Protein AF-A0A7J8R559-F1 (afdb_monomer_lite)

Radius of gyration: 15.32 Å; chains: 1; bounding box: 36×31×46 Å

pLDDT: mean 84.16, std 12.12, range [44.06, 94.19]

Sequence (86 aa):
MTDDTSACRFVYICRDPKDKASVESPKKVLFLTYEDVKKEPLGCVRKVAEFLGVPFSPEEENKKTVEEIVKLCSFESLSNLDVNKS

Foldseek 3Di:
DDPPPDQAAEEAADQDPPDCCCVVCVLRYHYDYPVCCVVPVLVVQQVVCVSVVNHDDPVCVVVCVSVVVCVCPDPVNVCPDPVNPD

Organism: Gossypium davidsonii (NCBI:txid34287)

InterPro domains:
  IPR000863 Sulfotransferase domain [PF00685] (24-85)
  IPR027417 P-loop containing nucleoside triphosphate hydrolase [G3DSA:3.40.50.300] (2-86)
  IPR027417 P-loop containing nucleoside triphosphate hydrolase [SSF52540] (6-84)

Structure (mmCIF, N/CA/C/O backbone):
data_AF-A0A7J8R559-F1
#
_entry.id   AF-A0A7J8R559-F1
#
loop_
_atom_site.group_PDB
_atom_site.id
_atom_site.type_symbol
_atom_site.label_atom_id
_atom_site.label_alt_id
_atom_site.label_comp_id
_atom_site.label_asym_id
_atom_site.label_entity_id
_atom_site.label_seq_id
_atom_site.pdbx_PDB_ins_code
_atom_site.Cartn_x
_atom_site.Cartn_y
_atom_site.Cartn_z
_atom_site.occupancy
_atom_site.B_iso_or_equiv
_atom_site.auth_seq_id
_atom_site.auth_comp_id
_atom_site.auth_asym_id
_atom_site.auth_atom_id
_atom_site.pdbx_PDB_model_num
ATOM 1 N N . MET A 1 1 ? 5.253 -5.959 -30.818 1.00 44.34 1 MET A N 1
ATOM 2 C CA . MET A 1 1 ? 5.783 -7.125 -30.081 1.00 44.34 1 MET A CA 1
ATOM 3 C C . MET A 1 1 ? 6.862 -6.603 -29.146 1.00 44.34 1 MET A C 1
ATOM 5 O O . MET A 1 1 ? 7.867 -6.132 -29.646 1.00 44.34 1 MET A O 1
ATOM 9 N N . THR A 1 2 ? 6.621 -6.454 -27.849 1.00 44.06 2 THR A N 1
ATOM 10 C CA . THR A 1 2 ? 6.513 -7.552 -26.877 1.00 44.06 2 THR A CA 1
ATOM 11 C C . THR A 1 2 ? 5.272 -7.419 -25.991 1.00 44.06 2 THR A C 1
ATOM 13 O O . THR A 1 2 ? 5.077 -6.406 -25.329 1.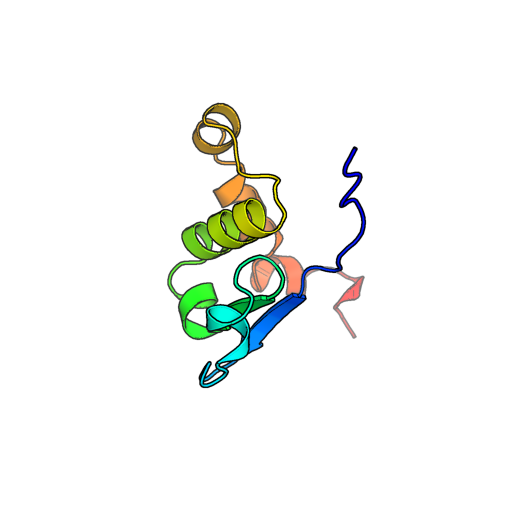00 44.06 2 THR A O 1
ATOM 16 N N . ASP A 1 3 ? 4.439 -8.456 -26.006 1.00 49.25 3 ASP A N 1
ATOM 17 C CA . ASP A 1 3 ? 3.517 -8.761 -24.915 1.00 49.25 3 ASP A CA 1
ATOM 18 C C . ASP A 1 3 ? 4.382 -9.265 -23.747 1.00 49.25 3 ASP A C 1
ATOM 20 O O . ASP A 1 3 ? 4.992 -10.326 -23.841 1.00 49.25 3 ASP A O 1
ATOM 24 N N . ASP A 1 4 ? 4.540 -8.446 -22.710 1.00 53.16 4 ASP A N 1
ATOM 25 C CA . ASP A 1 4 ? 5.245 -8.786 -21.464 1.00 53.16 4 ASP A CA 1
ATOM 26 C C . ASP A 1 4 ? 4.180 -8.881 -20.352 1.00 53.16 4 ASP A C 1
ATOM 28 O O . ASP A 1 4 ? 4.232 -8.206 -19.327 1.00 53.16 4 ASP A O 1
ATOM 32 N N . THR A 1 5 ? 3.101 -9.625 -20.619 1.00 61.78 5 THR A N 1
ATOM 33 C CA . THR A 1 5 ? 1.836 -9.479 -19.877 1.00 61.78 5 THR A CA 1
ATOM 34 C C . THR A 1 5 ? 1.700 -10.411 -18.665 1.00 61.78 5 THR A C 1
ATOM 36 O O . THR A 1 5 ? 0.655 -10.419 -18.025 1.00 61.78 5 THR A O 1
ATOM 39 N N . SER A 1 6 ? 2.708 -11.184 -18.238 1.00 66.56 6 SER A N 1
ATOM 40 C CA . SER A 1 6 ? 2.539 -12.040 -17.036 1.00 66.56 6 SER A CA 1
ATOM 41 C C . SER A 1 6 ? 3.827 -12.425 -16.303 1.00 66.56 6 SER A C 1
ATOM 43 O O . SER A 1 6 ? 4.103 -13.601 -16.074 1.00 66.56 6 SER A O 1
ATOM 45 N N . ALA A 1 7 ? 4.607 -11.443 -15.849 1.00 73.62 7 ALA A N 1
ATOM 46 C CA . ALA A 1 7 ? 5.512 -11.690 -14.727 1.00 73.62 7 ALA A CA 1
ATOM 47 C C . ALA A 1 7 ? 4.784 -11.361 -13.415 1.00 73.62 7 ALA A C 1
ATOM 49 O O . ALA A 1 7 ? 4.419 -10.208 -13.182 1.00 73.62 7 ALA A O 1
ATOM 50 N N . CYS A 1 8 ? 4.575 -12.367 -12.557 1.00 83.00 8 CYS A N 1
ATOM 51 C CA . CYS A 1 8 ? 4.073 -12.148 -11.201 1.00 83.00 8 CYS A CA 1
ATOM 52 C C . CYS A 1 8 ? 4.945 -11.108 -10.488 1.00 83.00 8 CYS A C 1
ATOM 54 O O . CYS A 1 8 ? 6.176 -11.189 -10.513 1.00 83.00 8 CYS A O 1
ATOM 56 N N . ARG A 1 9 ? 4.291 -10.139 -9.850 1.00 89.06 9 ARG A N 1
ATOM 57 C CA . ARG A 1 9 ? 4.942 -9.145 -9.003 1.00 89.06 9 ARG A CA 1
ATOM 58 C C . ARG A 1 9 ? 4.782 -9.561 -7.550 1.00 89.06 9 ARG A C 1
ATOM 60 O O . ARG A 1 9 ? 3.675 -9.866 -7.116 1.00 89.06 9 ARG A O 1
ATOM 67 N N . PHE A 1 10 ? 5.88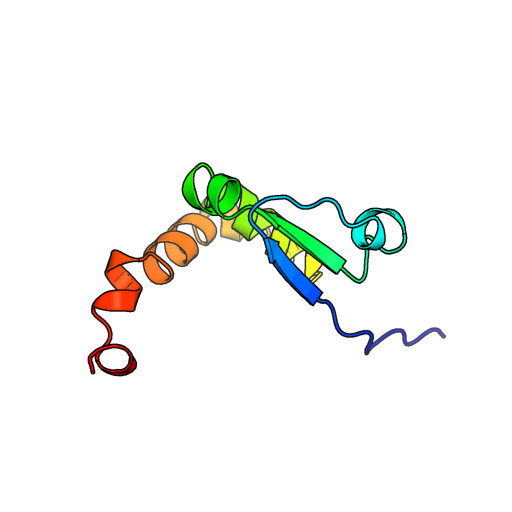0 -9.568 -6.811 1.00 88.75 10 PHE A N 1
ATOM 68 C CA . PHE A 1 10 ? 5.910 -10.000 -5.419 1.00 88.75 10 PHE A CA 1
ATOM 69 C C . PHE A 1 10 ? 6.117 -8.798 -4.504 1.00 88.75 10 PHE A C 1
ATOM 71 O O . PHE A 1 10 ? 7.030 -8.001 -4.720 1.00 88.75 10 PHE A O 1
ATOM 78 N N . VAL A 1 11 ? 5.278 -8.677 -3.476 1.00 90.88 11 VAL A N 1
ATOM 79 C CA . VAL A 1 11 ? 5.430 -7.681 -2.411 1.00 90.88 11 VAL A CA 1
ATOM 80 C C . VAL A 1 11 ? 5.762 -8.420 -1.121 1.00 90.88 11 VAL A C 1
ATOM 82 O O . VAL A 1 11 ? 4.982 -9.254 -0.667 1.00 90.88 11 VAL A O 1
ATOM 85 N N . TYR A 1 12 ? 6.916 -8.119 -0.537 1.00 90.00 12 TYR A N 1
ATOM 86 C CA . TYR A 1 12 ? 7.369 -8.684 0.730 1.00 90.00 12 TYR A CA 1
ATOM 87 C C . TYR A 1 12 ? 7.293 -7.634 1.833 1.00 90.00 12 TYR A C 1
ATOM 89 O O . TYR A 1 12 ? 7.792 -6.522 1.667 1.00 90.00 12 TYR A O 1
ATOM 97 N N . ILE A 1 13 ? 6.709 -8.007 2.973 1.00 89.62 13 ILE A N 1
ATOM 98 C CA . ILE A 1 13 ? 6.715 -7.199 4.195 1.00 89.62 13 ILE A CA 1
ATOM 99 C C . ILE A 1 13 ? 7.621 -7.902 5.211 1.00 89.62 13 ILE A C 1
ATOM 101 O O . ILE A 1 13 ? 7.247 -8.937 5.763 1.00 89.62 13 ILE A O 1
ATOM 105 N N . CYS A 1 14 ? 8.819 -7.360 5.442 1.00 86.75 14 CYS A N 1
ATOM 106 C CA . CYS A 1 14 ? 9.866 -7.983 6.264 1.00 86.75 14 CYS A CA 1
ATOM 107 C C . CYS A 1 14 ? 10.405 -7.002 7.317 1.00 86.75 14 CYS A C 1
ATOM 109 O O . CYS A 1 14 ? 10.489 -5.807 7.060 1.00 86.75 14 CYS A O 1
ATOM 111 N N . ARG A 1 15 ? 10.824 -7.483 8.498 1.00 76.50 15 ARG A N 1
ATOM 112 C CA . ARG A 1 15 ? 11.396 -6.605 9.546 1.00 76.50 15 ARG A CA 1
ATOM 113 C C . ARG A 1 15 ? 12.752 -5.992 9.180 1.00 76.50 15 ARG A C 1
ATOM 115 O O . ARG A 1 15 ? 13.056 -4.908 9.651 1.00 76.50 15 ARG A O 1
ATOM 122 N N . ASP A 1 16 ? 13.555 -6.682 8.373 1.00 74.00 16 ASP A N 1
ATOM 123 C CA . ASP A 1 16 ? 14.886 -6.230 7.958 1.00 74.00 16 ASP A CA 1
ATOM 124 C C . ASP A 1 16 ? 15.128 -6.694 6.510 1.00 74.00 16 ASP A C 1
ATOM 126 O O . ASP A 1 16 ? 15.463 -7.860 6.280 1.00 74.00 16 ASP A O 1
ATOM 130 N N . PRO A 1 17 ? 14.867 -5.845 5.501 1.00 66.62 17 PRO A N 1
ATOM 131 C CA . PRO A 1 17 ? 15.059 -6.213 4.108 1.00 66.62 17 PRO A CA 1
ATOM 132 C C . PRO A 1 17 ? 16.560 -6.185 3.790 1.00 66.62 17 PRO A C 1
ATOM 134 O O . PRO A 1 17 ? 17.101 -5.179 3.344 1.00 66.62 17 PRO A O 1
ATOM 137 N N . LYS A 1 18 ? 17.251 -7.304 4.032 1.00 62.41 18 LYS A N 1
ATOM 138 C CA . LYS A 1 18 ? 18.646 -7.529 3.599 1.00 62.41 18 LYS A CA 1
ATOM 139 C C . LYS A 1 18 ? 18.760 -8.154 2.204 1.00 62.41 18 LYS A C 1
ATOM 141 O O . LYS A 1 18 ? 19.863 -8.475 1.762 1.00 62.41 18 LYS A O 1
ATOM 146 N N . ASP A 1 19 ? 17.641 -8.337 1.509 1.00 63.34 19 ASP A N 1
ATOM 147 C CA . ASP A 1 19 ? 17.595 -9.082 0.256 1.00 63.34 19 ASP A CA 1
ATOM 148 C C . ASP A 1 19 ? 17.980 -8.240 -0.964 1.00 63.34 19 ASP A C 1
ATOM 150 O O . ASP A 1 19 ? 17.339 -7.241 -1.302 1.00 63.34 19 ASP A O 1
ATOM 154 N N . LYS A 1 20 ? 19.004 -8.707 -1.686 1.00 61.25 20 LYS A N 1
ATOM 155 C CA . LYS A 1 20 ? 19.486 -8.101 -2.940 1.00 61.25 20 LYS A CA 1
ATOM 156 C C . LYS A 1 20 ? 18.475 -8.202 -4.088 1.00 61.25 20 LYS A C 1
ATOM 158 O O . LYS A 1 20 ? 18.575 -7.450 -5.054 1.00 61.25 20 LYS A O 1
ATOM 163 N N . ALA A 1 21 ? 17.457 -9.055 -3.956 1.00 62.31 21 ALA A N 1
ATOM 164 C CA . ALA A 1 21 ? 16.478 -9.338 -5.002 1.00 62.31 21 ALA A CA 1
ATOM 165 C C . ALA A 1 21 ? 15.705 -8.099 -5.501 1.00 62.31 21 ALA A C 1
ATOM 167 O O . ALA A 1 21 ? 15.389 -8.021 -6.687 1.00 62.31 21 ALA A O 1
ATOM 168 N N . SER A 1 22 ? 15.427 -7.104 -4.647 1.00 62.41 22 SER A N 1
ATOM 169 C CA . SER A 1 22 ? 14.799 -5.852 -5.120 1.00 62.41 22 SER A CA 1
ATOM 170 C C . SER A 1 22 ? 15.746 -4.936 -5.873 1.00 62.41 22 SER A C 1
ATOM 172 O O . SER A 1 22 ? 15.296 -4.178 -6.726 1.00 62.41 22 SER A O 1
ATOM 174 N N . VAL A 1 23 ? 17.044 -5.015 -5.591 1.00 67.38 23 VAL A N 1
ATOM 175 C CA . VAL A 1 23 ? 18.070 -4.273 -6.329 1.00 67.38 23 VAL A CA 1
ATOM 176 C C . VAL A 1 23 ? 18.307 -4.930 -7.688 1.00 67.38 23 VAL A C 1
ATOM 178 O O . VAL A 1 23 ? 18.435 -4.242 -8.696 1.00 67.38 23 VAL A O 1
ATOM 181 N N . GLU A 1 24 ? 18.307 -6.262 -7.733 1.00 74.31 24 GLU A N 1
ATOM 182 C CA . GLU A 1 24 ? 18.520 -7.039 -8.958 1.00 74.31 24 GLU A CA 1
ATOM 183 C C . GLU A 1 24 ? 17.280 -7.086 -9.865 1.00 74.31 24 GLU A C 1
ATOM 185 O O . GLU A 1 24 ? 17.395 -7.260 -11.077 1.00 74.31 24 GLU A O 1
ATOM 190 N N . SER A 1 25 ? 16.072 -6.946 -9.311 1.00 79.19 25 SER A N 1
ATOM 191 C CA . SER A 1 25 ? 14.815 -7.007 -10.070 1.00 79.19 25 SER A CA 1
ATOM 192 C C . SER A 1 25 ? 13.726 -6.083 -9.497 1.00 79.19 25 SER A C 1
ATOM 194 O O . SER A 1 25 ? 12.653 -6.555 -9.103 1.00 79.19 25 SER A O 1
ATOM 196 N N . PRO A 1 26 ? 13.926 -4.750 -9.539 1.00 79.50 26 PRO A N 1
ATOM 197 C CA . PRO A 1 26 ? 13.012 -3.768 -8.936 1.00 79.50 26 PRO A CA 1
ATOM 198 C C . PRO A 1 26 ? 11.615 -3.745 -9.570 1.00 79.50 26 PRO A C 1
ATOM 200 O O . PRO A 1 26 ? 10.664 -3.257 -8.973 1.00 79.50 26 PRO A O 1
ATOM 203 N N . LYS A 1 27 ? 11.469 -4.290 -10.785 1.00 82.75 27 LYS A N 1
ATOM 204 C CA . LYS A 1 27 ? 10.182 -4.401 -11.493 1.00 82.75 27 LYS A CA 1
ATOM 205 C C . LYS A 1 27 ? 9.382 -5.662 -11.129 1.00 82.75 27 LYS A C 1
ATOM 207 O O . LYS A 1 27 ? 8.226 -5.768 -11.528 1.00 82.75 27 LYS A O 1
ATOM 212 N N . LYS A 1 28 ? 9.996 -6.625 -10.424 1.00 86.38 28 LYS A N 1
ATOM 213 C CA . LYS A 1 28 ? 9.387 -7.920 -10.058 1.00 86.38 28 LYS A CA 1
ATOM 214 C C . LYS A 1 28 ? 9.213 -8.101 -8.556 1.00 86.38 28 LYS A C 1
ATOM 216 O O . LYS A 1 28 ? 8.322 -8.847 -8.156 1.00 86.38 28 LYS A O 1
ATOM 221 N N . VAL A 1 29 ? 10.033 -7.438 -7.737 1.00 88.75 29 VAL A N 1
ATOM 222 C CA . VAL A 1 29 ? 9.998 -7.583 -6.278 1.00 88.75 29 VAL A CA 1
ATOM 223 C C . VAL A 1 29 ? 10.035 -6.221 -5.584 1.00 88.75 29 VAL A C 1
ATOM 225 O O . VAL A 1 29 ? 10.958 -5.439 -5.801 1.00 88.75 29 VAL A O 1
ATOM 228 N N . LEU A 1 30 ? 9.061 -5.972 -4.707 1.00 90.19 30 LEU A N 1
ATOM 229 C CA . LEU A 1 30 ? 8.997 -4.818 -3.813 1.00 90.19 30 LEU A CA 1
ATOM 230 C C . LEU A 1 30 ? 9.161 -5.289 -2.366 1.00 90.19 30 LEU A C 1
ATOM 232 O O . LEU A 1 30 ? 8.399 -6.135 -1.907 1.00 90.19 30 LEU A O 1
ATOM 236 N N . PHE A 1 31 ? 10.113 -4.708 -1.633 1.00 90.44 31 PHE A N 1
ATOM 237 C CA . PHE A 1 31 ? 10.207 -4.886 -0.181 1.00 90.44 31 PHE A CA 1
ATOM 238 C C . PHE A 1 31 ? 9.679 -3.650 0.538 1.00 90.44 31 PHE A C 1
ATOM 240 O O . PHE A 1 31 ? 10.003 -2.511 0.186 1.00 90.44 31 PHE A O 1
ATOM 247 N N . LEU A 1 32 ? 8.893 -3.908 1.574 1.00 91.31 32 LEU A N 1
ATOM 248 C CA . LEU A 1 32 ? 8.434 -2.951 2.565 1.00 91.31 32 LEU A CA 1
ATOM 249 C C . LEU A 1 32 ? 8.804 -3.478 3.947 1.00 91.31 32 LEU A C 1
ATOM 251 O O . LEU A 1 32 ? 8.891 -4.692 4.158 1.00 91.31 32 LEU A O 1
ATOM 255 N N . THR A 1 33 ? 8.995 -2.573 4.900 1.00 90.44 33 THR A N 1
ATOM 256 C CA . THR A 1 33 ? 9.095 -2.965 6.304 1.00 90.44 33 THR A CA 1
ATOM 257 C C . THR A 1 33 ? 7.767 -2.762 7.004 1.00 90.44 33 THR A C 1
ATOM 259 O O . THR A 1 33 ? 6.997 -1.869 6.653 1.00 90.44 33 THR A O 1
ATOM 262 N N . TYR A 1 34 ? 7.478 -3.604 7.997 1.00 89.81 34 TYR A N 1
ATOM 263 C CA . TYR A 1 34 ? 6.276 -3.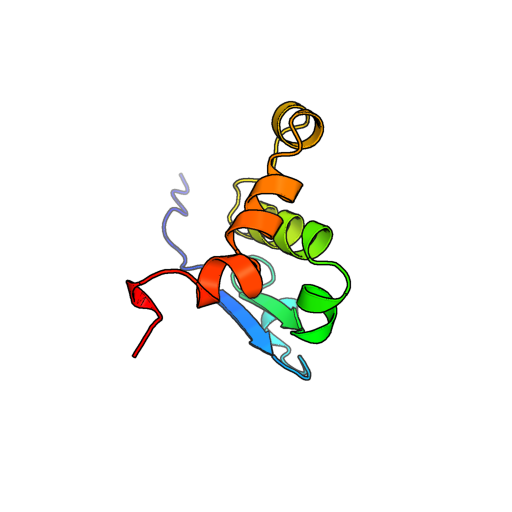420 8.810 1.00 89.81 34 TYR A CA 1
ATOM 264 C C . TYR A 1 34 ? 6.287 -2.051 9.505 1.00 89.81 34 TYR A C 1
ATOM 266 O O . TYR A 1 34 ? 5.256 -1.387 9.592 1.00 89.81 34 TYR A O 1
ATOM 274 N N . GLU A 1 35 ? 7.468 -1.593 9.921 1.00 90.56 35 GLU A N 1
ATOM 275 C CA . GLU A 1 35 ? 7.626 -0.306 10.591 1.00 90.56 35 GLU A CA 1
ATOM 276 C C . GLU A 1 35 ? 7.320 0.865 9.650 1.00 90.56 35 GLU A C 1
ATOM 278 O O . GLU A 1 35 ? 6.646 1.805 10.068 1.00 90.56 35 GLU A O 1
ATOM 283 N N . ASP A 1 36 ? 7.728 0.788 8.378 1.00 90.50 36 ASP A N 1
ATOM 284 C CA . ASP A 1 36 ? 7.388 1.797 7.365 1.00 90.50 36 ASP A CA 1
ATOM 285 C C . ASP A 1 36 ? 5.887 1.804 7.068 1.00 90.50 36 ASP A C 1
ATOM 287 O O . ASP A 1 36 ? 5.271 2.867 7.041 1.00 90.50 36 ASP A O 1
ATOM 291 N N . VAL A 1 37 ? 5.271 0.624 6.926 1.00 91.38 37 VAL A N 1
ATOM 292 C CA . VAL A 1 37 ? 3.818 0.504 6.710 1.00 91.38 37 VAL A CA 1
ATOM 293 C C . VAL A 1 37 ? 3.042 1.084 7.893 1.00 91.38 37 VAL A C 1
ATOM 295 O O . VAL A 1 37 ? 2.012 1.727 7.704 1.00 91.38 37 VAL A O 1
ATOM 298 N N . LYS A 1 38 ? 3.544 0.900 9.116 1.00 88.94 38 LYS A N 1
ATOM 299 C CA . LYS A 1 38 ? 2.921 1.429 10.331 1.00 88.94 38 LYS A CA 1
ATOM 300 C C . LYS A 1 38 ? 3.138 2.936 10.500 1.00 88.94 38 LYS A C 1
ATOM 302 O O . LYS A 1 38 ? 2.234 3.623 10.970 1.00 88.94 38 LYS A O 1
ATOM 307 N N . LYS A 1 39 ? 4.326 3.447 10.165 1.00 92.06 39 LYS A N 1
ATOM 308 C CA . LYS A 1 39 ? 4.701 4.858 10.346 1.00 92.06 39 LYS A CA 1
ATOM 309 C C . LYS A 1 39 ? 4.153 5.752 9.234 1.00 92.06 39 LYS A C 1
ATOM 311 O O . LYS A 1 39 ? 3.701 6.856 9.522 1.00 92.06 39 LYS A O 1
ATOM 316 N N . GLU A 1 40 ? 4.192 5.286 7.989 1.00 93.31 40 GLU A N 1
ATOM 317 C CA . GLU A 1 40 ? 3.761 6.030 6.803 1.00 93.31 40 GLU A CA 1
ATOM 318 C C . GLU A 1 40 ? 2.946 5.137 5.841 1.00 93.31 40 GLU A C 1
ATOM 320 O O . GLU A 1 40 ? 3.396 4.780 4.745 1.00 93.31 40 GLU A O 1
ATOM 325 N N . PRO A 1 41 ? 1.704 4.778 6.218 1.00 91.69 41 PRO A N 1
ATOM 326 C CA . PRO A 1 41 ? 0.867 3.885 5.418 1.00 91.69 41 PRO A CA 1
ATOM 327 C C . PRO A 1 41 ? 0.499 4.479 4.050 1.00 91.69 41 PRO A C 1
ATOM 329 O O . PRO A 1 41 ? 0.462 3.753 3.061 1.00 91.69 41 PRO A O 1
ATOM 332 N N . LEU A 1 42 ? 0.278 5.798 3.959 1.00 92.94 42 LEU A N 1
ATOM 333 C CA . LEU A 1 42 ? -0.081 6.470 2.702 1.00 92.94 42 LEU A CA 1
ATOM 334 C C . LEU A 1 42 ? 1.032 6.349 1.649 1.00 92.94 42 LEU A C 1
ATOM 336 O O . LEU A 1 42 ? 0.760 6.032 0.493 1.00 92.94 42 LEU A O 1
ATOM 340 N N . GLY A 1 43 ? 2.288 6.570 2.051 1.00 93.00 43 GLY A N 1
ATOM 341 C CA . GLY A 1 43 ? 3.449 6.426 1.171 1.00 93.00 43 GLY A CA 1
ATOM 342 C C . GLY A 1 43 ? 3.632 4.982 0.706 1.00 93.00 43 GLY A C 1
ATOM 343 O O . GLY A 1 43 ? 3.863 4.729 -0.477 1.00 93.00 43 GLY A O 1
ATOM 344 N N . CYS A 1 44 ? 3.426 4.021 1.611 1.00 93.88 44 CYS A N 1
ATOM 345 C CA . CYS A 1 44 ? 3.488 2.600 1.280 1.00 93.88 44 CYS A CA 1
ATOM 346 C C . CYS A 1 44 ? 2.414 2.189 0.262 1.00 93.88 44 CYS A C 1
ATOM 348 O O . CYS A 1 44 ? 2.732 1.492 -0.699 1.00 93.88 44 CYS A O 1
ATOM 350 N N . VAL A 1 45 ? 1.167 2.647 0.421 1.00 94.19 45 VAL A N 1
ATOM 351 C CA . VAL A 1 45 ? 0.073 2.335 -0.517 1.00 94.19 45 VAL A CA 1
ATOM 352 C C . VAL A 1 45 ? 0.346 2.910 -1.908 1.00 94.19 45 VA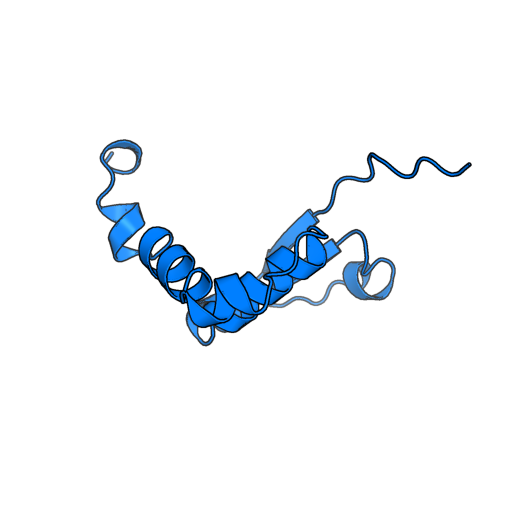L A C 1
ATOM 354 O O . VAL A 1 45 ? 0.188 2.190 -2.895 1.00 94.19 45 VAL A O 1
ATOM 357 N N . ARG A 1 46 ? 0.835 4.155 -2.005 1.00 94.06 46 ARG A N 1
ATOM 358 C CA . ARG A 1 46 ? 1.252 4.742 -3.294 1.00 94.06 46 ARG A CA 1
ATOM 359 C C . ARG A 1 46 ? 2.352 3.917 -3.961 1.00 94.06 46 ARG A C 1
ATOM 361 O O . ARG A 1 46 ? 2.223 3.550 -5.126 1.00 94.06 46 ARG A O 1
ATOM 368 N N . LYS A 1 47 ? 3.381 3.536 -3.199 1.00 93.38 47 LYS A N 1
ATOM 369 C CA . LYS A 1 47 ? 4.500 2.720 -3.691 1.00 93.38 47 LYS A CA 1
ATOM 370 C C . LYS A 1 47 ? 4.051 1.343 -4.192 1.00 93.38 47 LYS A C 1
ATOM 372 O O . LYS A 1 47 ? 4.569 0.850 -5.192 1.00 93.38 47 LYS A O 1
ATOM 377 N N . VAL A 1 48 ? 3.081 0.717 -3.521 1.00 93.81 48 VAL A N 1
ATOM 378 C CA . VAL A 1 48 ? 2.484 -0.551 -3.973 1.00 93.81 48 VAL A CA 1
ATOM 379 C C . VAL A 1 48 ? 1.706 -0.353 -5.272 1.00 93.81 48 VAL A C 1
ATOM 381 O O . VAL A 1 48 ? 1.879 -1.145 -6.194 1.00 93.81 48 VAL A O 1
ATOM 384 N N . ALA A 1 49 ? 0.894 0.698 -5.382 1.00 93.75 49 ALA A N 1
ATOM 385 C CA . ALA A 1 49 ? 0.116 0.993 -6.586 1.00 93.75 49 ALA A CA 1
ATOM 386 C C . ALA A 1 49 ? 1.017 1.244 -7.812 1.00 93.75 49 ALA A C 1
ATOM 388 O O . ALA A 1 49 ? 0.817 0.646 -8.872 1.00 93.75 49 ALA A O 1
ATOM 389 N N . GLU A 1 50 ? 2.078 2.038 -7.637 1.00 92.75 50 GLU A N 1
ATOM 390 C CA . GLU A 1 50 ? 3.121 2.252 -8.648 1.00 92.75 50 GLU A CA 1
ATOM 391 C C . GLU A 1 50 ? 3.787 0.939 -9.070 1.00 92.75 50 GLU A C 1
ATOM 393 O O . GLU A 1 50 ? 3.919 0.653 -10.262 1.00 92.75 50 GLU A O 1
ATOM 398 N N . PHE A 1 51 ? 4.168 0.104 -8.101 1.00 92.06 51 PHE A N 1
ATOM 399 C CA . PHE A 1 51 ? 4.793 -1.188 -8.368 1.00 92.06 51 PHE A CA 1
ATOM 400 C C . PHE A 1 51 ? 3.853 -2.152 -9.105 1.00 92.06 51 PHE A C 1
ATOM 402 O O . PHE A 1 51 ? 4.282 -2.874 -10.004 1.00 92.06 51 PHE A O 1
ATOM 409 N N . LEU A 1 52 ? 2.558 -2.126 -8.787 1.00 90.31 52 LEU A N 1
ATOM 410 C CA . LEU A 1 52 ? 1.518 -2.866 -9.500 1.00 90.31 52 LEU A CA 1
ATOM 411 C C . LEU A 1 52 ? 1.167 -2.251 -10.868 1.00 90.31 52 LEU A C 1
ATOM 413 O O . LEU A 1 52 ? 0.350 -2.815 -11.597 1.00 90.31 52 LEU A O 1
ATOM 417 N N . GLY A 1 53 ? 1.834 -1.173 -11.287 1.00 89.62 53 GLY A N 1
ATOM 418 C CA . GLY A 1 53 ? 1.627 -0.540 -12.591 1.00 89.62 53 GLY A CA 1
ATOM 419 C C . GLY A 1 53 ? 0.285 0.179 -12.717 1.00 89.62 53 GLY A C 1
ATOM 420 O O . GLY A 1 53 ? -0.146 0.456 -13.832 1.00 89.62 53 GLY A O 1
ATOM 421 N N . VAL A 1 54 ? -0.363 0.467 -11.587 1.00 90.75 54 VAL A N 1
ATOM 422 C CA . VAL A 1 54 ? -1.636 1.189 -11.482 1.00 90.75 54 VAL A CA 1
ATOM 423 C C . VAL A 1 54 ? -1.472 2.355 -10.500 1.00 90.75 54 VAL A C 1
ATOM 425 O O . VAL A 1 54 ? -2.093 2.357 -9.440 1.00 90.75 54 VAL A O 1
ATOM 428 N N . PRO A 1 55 ? -0.576 3.321 -10.790 1.00 93.06 55 PRO A N 1
ATOM 429 C CA . PRO A 1 55 ? -0.366 4.465 -9.911 1.00 93.06 55 PRO A CA 1
ATOM 430 C C . PRO A 1 55 ? -1.647 5.294 -9.788 1.00 93.06 55 PRO A C 1
ATOM 432 O O . PRO A 1 55 ? -2.422 5.393 -10.740 1.00 93.06 55 PRO A O 1
ATOM 435 N N . PHE A 1 56 ? -1.839 5.926 -8.630 1.00 92.94 56 PHE A N 1
ATOM 436 C CA . PHE A 1 56 ? -2.968 6.827 -8.423 1.00 92.94 56 PHE A CA 1
ATOM 437 C C . PHE A 1 56 ? -2.867 8.045 -9.343 1.00 92.94 56 PHE A C 1
ATOM 439 O O . PHE A 1 56 ? -1.808 8.659 -9.498 1.00 92.94 56 PHE A O 1
ATOM 446 N N . SER A 1 57 ? -3.992 8.412 -9.938 1.00 93.44 57 SER A N 1
ATOM 447 C CA . SER A 1 57 ? -4.144 9.657 -10.676 1.00 93.44 57 SER A CA 1
ATOM 448 C C . SER A 1 57 ? -4.231 10.858 -9.721 1.00 93.44 57 SER A C 1
ATOM 450 O O . SER A 1 57 ? -4.651 10.717 -8.567 1.00 93.44 57 SER A O 1
ATOM 452 N N . PRO A 1 58 ? -3.926 12.082 -10.193 1.00 90.81 58 PRO A N 1
ATOM 453 C CA . PRO A 1 58 ? -4.106 13.293 -9.391 1.00 90.81 58 PRO A CA 1
ATOM 454 C C . PRO A 1 58 ? -5.545 13.482 -8.894 1.00 90.81 58 PRO A C 1
ATOM 456 O O . PRO A 1 58 ? -5.771 14.079 -7.846 1.00 90.81 58 PRO A O 1
ATOM 459 N N . GLU A 1 59 ? -6.533 12.983 -9.640 1.00 91.81 59 GLU A N 1
ATOM 460 C CA . GLU A 1 59 ? -7.934 13.052 -9.235 1.00 91.81 59 GLU A CA 1
ATOM 461 C C . GLU A 1 59 ? -8.231 12.130 -8.042 1.00 91.81 59 GLU A C 1
ATOM 463 O O . GLU A 1 59 ? -8.909 12.554 -7.109 1.00 91.81 59 GLU A O 1
ATOM 468 N N . GLU A 1 60 ? -7.694 10.908 -8.027 1.00 89.25 60 GLU A N 1
ATOM 469 C CA . GLU A 1 60 ? -7.824 9.962 -6.903 1.00 89.25 60 GLU A CA 1
ATOM 470 C C . GLU A 1 60 ? -7.080 10.449 -5.652 1.00 89.25 60 GLU A C 1
ATOM 472 O O . GLU A 1 60 ? -7.587 10.335 -4.533 1.00 89.25 60 GLU A O 1
ATOM 477 N N . GLU A 1 61 ? -5.907 11.059 -5.838 1.00 86.69 61 GLU A N 1
ATOM 478 C CA . GLU A 1 61 ? -5.158 11.736 -4.771 1.00 86.69 61 GLU A CA 1
ATOM 479 C C . GLU A 1 61 ? -5.990 12.874 -4.153 1.00 86.69 61 GLU A C 1
ATOM 481 O O . GLU A 1 61 ? -6.162 12.933 -2.934 1.00 86.69 61 GLU A O 1
ATOM 486 N N . ASN A 1 62 ? -6.589 13.732 -4.987 1.00 85.12 62 ASN A N 1
ATOM 487 C CA . ASN A 1 62 ? -7.452 14.831 -4.537 1.00 85.12 62 ASN A CA 1
ATOM 488 C C . ASN A 1 62 ? -8.743 14.342 -3.866 1.00 85.12 62 ASN A C 1
ATOM 490 O O . ASN A 1 62 ? -9.234 14.973 -2.929 1.00 85.12 62 ASN A O 1
ATOM 494 N N . LYS A 1 63 ? -9.284 13.208 -4.321 1.00 86.94 63 LYS A N 1
ATOM 495 C CA . LYS A 1 63 ? -10.437 12.532 -3.711 1.00 86.94 63 LYS A CA 1
ATOM 496 C C . LYS A 1 63 ? -10.088 11.796 -2.419 1.00 86.94 63 LYS A C 1
ATOM 498 O O . LYS A 1 63 ? -10.978 11.196 -1.828 1.00 86.94 63 LYS A O 1
ATOM 503 N N . LYS A 1 64 ? -8.829 11.846 -1.961 1.00 90.38 64 LYS A N 1
ATOM 504 C CA . LYS A 1 64 ? -8.356 11.167 -0.745 1.00 90.38 64 LYS A CA 1
ATOM 505 C C . LYS A 1 64 ? -8.558 9.650 -0.793 1.00 90.38 64 LYS A C 1
ATOM 507 O O . LYS A 1 64 ? -8.587 9.000 0.249 1.00 90.38 64 LYS A O 1
ATOM 512 N N . THR A 1 65 ? -8.621 9.060 -1.986 1.00 90.81 65 THR A N 1
ATOM 513 C CA . THR A 1 65 ? -8.828 7.616 -2.169 1.00 90.81 65 THR A CA 1
ATOM 514 C C . THR A 1 65 ? -7.751 6.798 -1.449 1.00 90.81 65 THR A C 1
ATOM 516 O O . THR A 1 65 ? -8.042 5.767 -0.848 1.00 90.81 65 THR A O 1
ATOM 519 N N . VAL A 1 66 ? -6.510 7.294 -1.413 1.00 90.69 66 VAL A N 1
ATOM 520 C CA . VAL A 1 66 ? -5.410 6.665 -0.661 1.00 90.69 66 VAL A CA 1
ATOM 521 C C . VAL A 1 66 ? -5.690 6.650 0.850 1.00 90.69 66 VAL A C 1
ATOM 523 O O . VAL A 1 66 ? -5.432 5.645 1.513 1.00 90.69 66 VAL A O 1
ATOM 526 N N . GLU A 1 67 ? -6.245 7.733 1.404 1.00 93.00 67 GLU A N 1
ATOM 527 C CA . GLU A 1 67 ? -6.620 7.815 2.825 1.00 93.00 67 GLU A CA 1
ATOM 528 C C . GLU A 1 67 ? -7.758 6.840 3.154 1.00 93.00 67 GLU A C 1
ATOM 530 O O . GLU A 1 67 ? -7.723 6.168 4.187 1.00 93.00 67 GLU A O 1
ATOM 535 N N . GLU A 1 68 ? -8.742 6.720 2.260 1.00 93.88 68 GLU A N 1
ATOM 536 C CA . GLU A 1 68 ? -9.857 5.781 2.406 1.00 93.88 68 GLU A CA 1
ATOM 537 C C . GLU A 1 68 ? -9.381 4.327 2.394 1.00 93.88 68 GLU A C 1
ATOM 539 O O . GLU A 1 68 ? -9.766 3.556 3.273 1.00 93.88 68 GLU A O 1
ATOM 544 N N . ILE A 1 69 ? -8.488 3.960 1.467 1.00 93.12 69 ILE A N 1
ATOM 545 C CA . ILE A 1 69 ? -7.891 2.616 1.410 1.00 93.12 69 ILE A CA 1
ATOM 546 C C . ILE A 1 69 ? -7.155 2.303 2.714 1.00 93.12 69 ILE A C 1
ATOM 548 O O . ILE A 1 69 ? -7.368 1.244 3.303 1.00 93.12 69 ILE A O 1
ATOM 552 N N . VAL A 1 70 ? -6.319 3.226 3.202 1.00 93.00 70 VAL A N 1
ATOM 553 C CA . VAL A 1 70 ? -5.597 3.039 4.471 1.00 93.00 70 VAL A CA 1
ATOM 554 C C . VAL A 1 70 ? -6.566 2.862 5.638 1.00 93.00 70 VAL A C 1
ATOM 556 O O . VAL A 1 70 ? -6.345 2.002 6.491 1.00 93.00 70 VAL A O 1
ATOM 559 N N . LYS A 1 71 ? -7.657 3.630 5.675 1.00 92.44 71 LYS A N 1
ATOM 560 C CA . LYS A 1 71 ? -8.680 3.509 6.718 1.00 92.44 71 LYS A CA 1
ATOM 561 C C . LYS A 1 71 ? -9.399 2.159 6.657 1.00 92.44 71 LYS A C 1
ATOM 563 O O . LYS A 1 71 ? -9.578 1.522 7.697 1.00 92.44 71 LYS A O 1
ATOM 568 N N . LEU A 1 72 ? -9.792 1.707 5.467 1.00 92.31 72 LEU A N 1
ATOM 569 C CA . LEU A 1 72 ? -10.469 0.421 5.256 1.00 92.31 72 LEU A CA 1
ATOM 570 C C . LEU A 1 72 ? -9.570 -0.767 5.615 1.00 92.31 72 LEU A C 1
ATOM 572 O O . LEU A 1 72 ? -10.024 -1.707 6.260 1.00 92.31 72 LEU A O 1
ATOM 576 N N . CYS A 1 73 ? -8.289 -0.691 5.263 1.00 89.44 73 CYS A N 1
ATOM 577 C CA . CYS A 1 73 ? -7.293 -1.725 5.544 1.00 89.44 73 CYS A CA 1
ATOM 578 C C . CYS A 1 73 ? -6.597 -1.552 6.904 1.00 89.44 73 CYS A C 1
ATOM 580 O O . CYS A 1 73 ? -5.594 -2.214 7.176 1.00 89.44 73 CYS A O 1
ATOM 582 N N . SER A 1 74 ? -7.089 -0.652 7.759 1.00 89.50 74 SER A N 1
ATOM 583 C CA . SER A 1 74 ? -6.514 -0.435 9.085 1.00 89.50 74 SER A CA 1
ATOM 584 C C . SER A 1 74 ? -6.767 -1.631 10.004 1.00 89.50 74 SER A C 1
ATOM 586 O O . SER A 1 74 ? -7.712 -2.400 9.819 1.00 89.50 74 SER A O 1
ATOM 588 N N . PHE A 1 75 ? -5.935 -1.775 11.038 1.00 87.31 75 PHE A N 1
ATOM 589 C CA . PHE A 1 75 ? -6.084 -2.860 12.009 1.00 87.31 75 PHE A CA 1
ATOM 590 C C . PHE A 1 75 ? -7.450 -2.827 12.711 1.00 87.31 75 PHE A C 1
ATOM 592 O O . PHE A 1 75 ? -8.076 -3.867 12.900 1.00 87.31 75 PHE A O 1
ATOM 599 N N . GLU A 1 76 ? -7.938 -1.632 13.050 1.00 88.25 76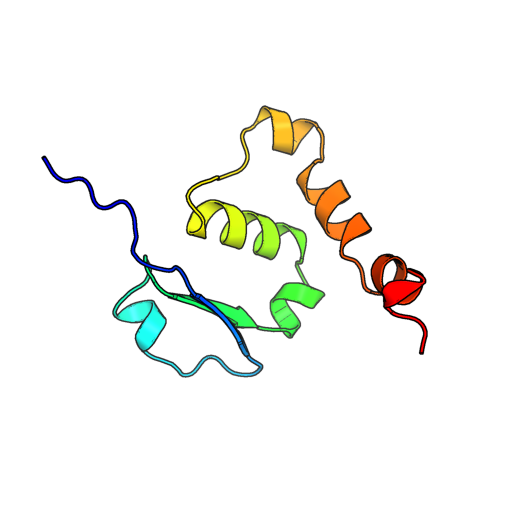 GLU A N 1
ATOM 600 C CA . GLU A 1 76 ? -9.261 -1.438 13.649 1.00 88.25 76 GLU A CA 1
ATOM 601 C C . GLU A 1 76 ? -10.372 -1.903 12.701 1.00 88.25 76 GLU A C 1
ATOM 603 O O . GLU A 1 76 ? -11.230 -2.687 13.096 1.00 88.25 76 GLU A O 1
ATOM 608 N N . SER A 1 77 ? -10.331 -1.486 11.434 1.00 89.25 77 SER A N 1
ATOM 609 C CA . SER A 1 77 ? -11.336 -1.885 10.446 1.00 89.25 77 SER A CA 1
ATOM 610 C C . SER A 1 77 ? -11.319 -3.393 10.192 1.00 89.25 77 SER A C 1
ATOM 612 O O . SER A 1 77 ? -12.365 -4.035 10.247 1.00 89.25 77 SER A O 1
ATOM 614 N N . LEU A 1 78 ? -10.139 -3.978 9.958 1.00 90.12 78 LEU A N 1
ATOM 615 C CA . LEU A 1 78 ? -10.011 -5.391 9.596 1.00 90.12 78 LEU A CA 1
ATOM 616 C C . LEU A 1 78 ? -10.310 -6.340 10.764 1.00 90.12 78 LEU A C 1
ATOM 618 O O . L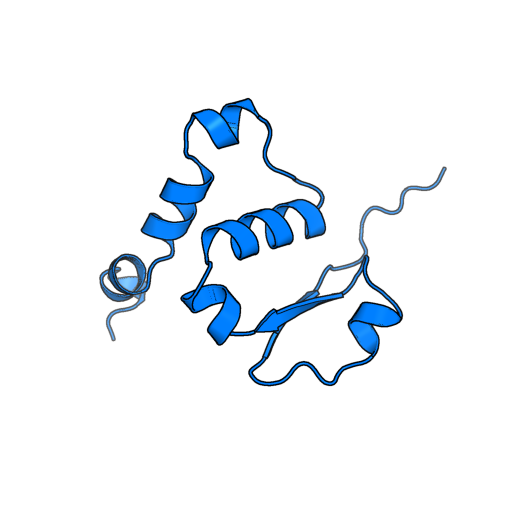EU A 1 78 ? -10.920 -7.384 10.537 1.00 90.12 78 LEU A O 1
ATOM 622 N N . SER A 1 79 ? -9.932 -5.999 12.000 1.00 88.38 79 SER A N 1
ATOM 623 C CA . SER A 1 79 ? -10.204 -6.841 13.182 1.00 88.38 79 SER A CA 1
ATOM 624 C C . SER A 1 79 ? -11.692 -6.925 13.540 1.00 88.38 79 SER A C 1
ATOM 626 O O . SER A 1 79 ? -12.131 -7.908 14.133 1.00 88.38 79 SER A O 1
ATOM 628 N N . ASN A 1 80 ? -12.484 -5.928 13.142 1.00 87.00 80 ASN A N 1
ATOM 629 C CA . ASN A 1 80 ? -13.919 -5.877 13.409 1.00 87.00 80 ASN A CA 1
ATOM 630 C C . ASN A 1 80 ? -14.780 -6.579 12.343 1.00 87.00 80 ASN A C 1
ATOM 632 O O . ASN A 1 80 ? -15.990 -6.715 12.548 1.00 87.00 80 ASN A O 1
ATOM 636 N N . LEU A 1 81 ? -14.190 -7.051 11.239 1.00 88.56 81 LEU A N 1
ATOM 637 C CA . LEU A 1 81 ? -14.902 -7.824 10.216 1.00 88.56 81 LEU A CA 1
ATOM 638 C C . LEU A 1 81 ? -15.225 -9.231 10.728 1.00 88.56 81 LEU A C 1
ATOM 640 O O . LEU A 1 81 ? -14.350 -9.914 11.252 1.00 88.56 81 LEU A O 1
ATOM 644 N N . ASP A 1 82 ? -16.459 -9.699 10.525 1.00 84.44 82 ASP A N 1
ATOM 645 C CA . ASP A 1 82 ? -16.909 -11.003 11.041 1.00 84.44 82 ASP A CA 1
ATOM 646 C C . ASP A 1 82 ? -16.110 -12.192 10.492 1.00 84.44 82 ASP A C 1
ATOM 648 O O . ASP A 1 82 ? -15.943 -13.184 11.187 1.00 84.44 82 ASP A O 1
ATOM 652 N N . VAL A 1 83 ? -15.525 -12.068 9.297 1.00 88.75 83 VAL A N 1
ATOM 653 C CA . VAL A 1 83 ? -14.631 -13.092 8.720 1.00 88.75 83 VAL A CA 1
ATOM 654 C C . VAL A 1 83 ? -13.309 -13.256 9.478 1.00 88.75 83 VAL A C 1
ATOM 656 O O . VAL A 1 83 ? -12.645 -14.276 9.327 1.00 88.75 83 VAL A O 1
ATOM 659 N N . ASN A 1 84 ? -12.924 -12.259 10.277 1.00 82.62 84 ASN A N 1
ATOM 660 C CA . ASN A 1 84 ? -11.688 -12.250 11.059 1.00 82.62 84 ASN A CA 1
ATOM 661 C C . ASN A 1 84 ? -11.937 -12.494 12.556 1.00 82.62 84 ASN A C 1
ATOM 663 O O . ASN A 1 84 ? -10.981 -12.562 13.329 1.00 82.62 84 ASN A O 1
ATOM 667 N N . LYS A 1 85 ? -13.200 -12.638 12.972 1.00 79.50 85 LYS A N 1
ATOM 668 C CA . LYS A 1 85 ? -13.565 -13.035 14.333 1.00 79.50 85 LYS A CA 1
ATOM 669 C C . LYS A 1 85 ? -13.609 -14.561 14.379 1.00 79.50 85 LYS A C 1
ATOM 671 O O . LYS A 1 85 ? -14.360 -15.180 13.633 1.00 79.50 85 LYS A O 1
ATOM 676 N N . SER A 1 86 ? -12.740 -15.149 15.200 1.00 72.19 86 SER A N 1
ATOM 677 C CA . SER A 1 86 ? -12.681 -16.598 15.455 1.00 72.19 86 SER A CA 1
ATOM 678 C C . SER A 1 86 ? -13.609 -17.006 16.590 1.00 72.19 86 SER A C 1
ATOM 680 O O . SER A 1 86 ? -13.770 -16.188 17.524 1.00 72.19 86 SER A O 1
#

Secondary structure (DSSP, 8-state):
------PPPEEEE-SS---THHHH-TTTEEEE-HHHHHH-HHHHHHHHHHHTT-PPPHHHHHTTHHHHHHHHTSHHHHHTSGGG--

=== Feature glossary ===
Feature key, reading from the visual/contextual features back to the raw sequence:

Rendered structure images. Six rendered views show the 3D structure from the faces of a cube — i.e. along ±x, ±y, ±z. Rendering representation is drawn randomly per protein from cartoon (secondary-structure ribbons), sticks (backbone bonds), or molecular surface; coloring is either N→C rainbow (blue at the N-terminus through red at the C-terminus) or one color per chain.

Contact-map, Ramachandran, and PAE plots. The contact map is a binary N×N matrix image: pixel (i, j) is dark where Cα_i and Cα_j are within 8 Å and |i−j|>4. Because the |i−j|>4 filter removes local helical contacts, off-diagonal stripes parallel to the main diagonal indicate parallel β-sheets; stripes perpendicular to it indicate antiparallel β-sheets. The Ramachandran plot scatters every residue's (φ, ψ) pair against the sterically allowed regions. The PAE heatmap renders the predicted-aligned-error matrix.

InterPro / GO / CATH / organism. Database cross-references. InterPro integrates a dozen domain/family signature databases into unified entries with residue-range hits. GO terms attach function/process/location labels with evidence codes. CATH codes position the fold in a four-level structural taxonomy. Organism is the NCBI-taxonomy species name.

Nearest PDB structures. The Foldseek neighbor list gives the closest experimentally determined structures in the PDB, ranked by structural alignment. TM-score near 1 means near-identical fold; near 0.3 means only rough topology match. This is how one finds what a novel AlphaFold prediction most resembles in the solved-structure universe.

Predicted aligned error. PAE(i, j) answers: if I align the predicted and true structures on residue i, how far off (in Å) do I expect residue j to be? A block-diagonal PAE matrix with low values on the blocks and high values off-diagonal is the signature of a multi-domain protein with confidently predicted domains but uncertain inter-domain orientation.

Solvent-accessible surface area. Accessible surface area quantifies burial. A residue with SASA near zero is packed into the hydrophobic core; one with SASA >100 Å² sits on the surface. Computed here via the Shrake–Rupley numerical algorithm with a 1.4 Å probe.

B-factor. B-factor (Debye–Waller factor) reflects atomic displacement in the crystal lattice. It is an experimental observable (units Å²), not a prediction; low values mean the atom is pinned down, high values mean it moves or is heterogeneous across the crystal.

pLDDT. For AlphaFold models, the B-factor field carries pLDDT — the model's own estimate of local accuracy on a 0–100 scale. Regions with pLDDT<50 should be treated as essentially unmodeled; they often correspond to intrinsically disordered segments.

Backbone torsions (φ/ψ). φ (phi) and ψ (psi) are the two rotatable backbone dihedrals per residue: φ is the C(i-1)–N–Cα–C torsion, ψ is the N–Cα–C–N(i+1) torsion, both in degrees on (−180°, 180°]. α-helical residues cluster near (−60°, −45°); β-strand residues near (−120°, +130°). A Ramachandran plot is simply a scatter of (φ, ψ) for every residue.

Radius of gyration, Cα contacts, bounding box. Radius of gyration (Rg) is the root-mean-square distance of Cα atoms from their centroid — a single number for overall size and compactness. A globular domain of N residues has Rg ≈ 2.2·N^0.38 Å; an extended or disordered chain has a much larger Rg. The Cα contact count is the number of residue pairs whose Cα atoms are within 8 Å and are more than four positions apart in sequence — a standard proxy for tertiary packing density. The bounding box is the smallest axis-aligned box enclosing all Cα atoms.

Secondary structure (3-state, P-SEA). Three-state secondary structure (P-SEA) collapses the eight DSSP classes into helix (a), strand (b), and coil (c). P-SEA assigns these from Cα geometry alone — distances and angles — without requiring backbone oxygens, so it works on any Cα trace.

Secondary structure (8-state, DSSP). DSSP 8-state secondary structure assigns each residue one of H (α-helix), G (3₁₀-helix), I (π-helix), E (extended β-strand), B (isolated β-bridge), T (hydrogen-bonded turn), S (bend), or '-' (coil). The assignment is computed from backbone hydrogen-bond geometry via the Kabsch–Sander algorithm.

Foldseek 3Di. A 3Di character summarizes, for each residue, the relative orientation of the Cα frame of its nearest spatial neighbor. Because it encodes fold topology rather than chemistry, 3Di alignments detect remote structural similarity that sequence alignment misses.

mmCIF coordinates. The mmCIF block holds the 3D Cartesian coordinates of each backbone atom (N, Cα, C, O) in ångströms. mmCIF is the PDB's canonical archive format — a tagged-loop text representation of the atomic model.

Sequence. Sequence gives the chain of amino acids in standard one-letter code (A=alanine, C=cysteine, …, Y=tyrosine), read N→C. It is the only feature that is directly encoded by the gene; all structural features are derived from the folded form of this sequence.